Protein AF-X0TQT0-F1 (afdb_monomer_lite)

Sequence (156 aa):
PEITLTAAFGPQHGMRGDKQDNMIETDDYSDPHHGIPVFSLYGDTRYPSDDMMQTFDVLLVDIQDIGTRIYTYVTTLFYFLEACGKHGKGVWILDRPNPAGRPIEGTILEEGWESFVGAGPLIMRHGLTFAELARWYAALMKLDLDLNVVPMLDYD

pLDDT: mean 90.46, std 12.39, range [43.34, 98.69]

Radius of gyration: 15.43 Å; chains: 1; bounding box: 44×34×37 Å

Foldseek 3Di:
DVDDDAEAEQEQCGRVNVRVPPSDFDCWDQDPPRRHIYHYCHDPHVAQDPVNVVRDQEAEADDDDQQFLQGLVLVSLLRVLVVCLVSVHAYEYAWDANNVAQDFDAAFDDPPNADSSHHHRAGGRRRDISLRSSVVSCVVVVGPHNYHYDDDPPHD

InterPro domains:
  IPR008302 Peptidoglycan beta-N-acetylmuramidase NamZ [PTHR42915] (2-153)
  IPR048502 Peptidoglycan beta-N-acetylmuramidase NamZ, N-terminal [PF07075] (3-155)

Structure (mmCIF, N/CA/C/O backbone):
data_AF-X0TQT0-F1
#
_entry.id   AF-X0TQT0-F1
#
loop_
_atom_site.group_PDB
_atom_site.id
_atom_site.type_symbol
_atom_site.label_atom_id
_atom_site.label_alt_id
_atom_site.label_comp_id
_atom_site.label_asym_id
_atom_site.label_entity_id
_atom_site.label_seq_id
_atom_site.pdbx_PDB_ins_code
_atom_site.Cartn_x
_atom_site.Cartn_y
_atom_site.Cartn_z
_atom_site.occupancy
_atom_site.B_iso_or_equiv
_atom_site.auth_seq_id
_atom_site.auth_comp_id
_atom_site.auth_asym_id
_atom_site.auth_atom_id
_atom_site.pdbx_PDB_model_num
ATOM 1 N N . PRO A 1 1 ? -24.086 -6.224 11.612 1.00 59.28 1 PRO A N 1
ATOM 2 C CA . PRO A 1 1 ? -23.309 -6.627 10.415 1.00 59.28 1 PRO A CA 1
ATOM 3 C C . PRO A 1 1 ? -22.162 -7.556 10.835 1.00 59.28 1 PRO A C 1
ATOM 5 O O . PRO A 1 1 ? -21.702 -7.430 11.964 1.00 59.28 1 PRO A O 1
ATOM 8 N N . GLU A 1 2 ? -21.744 -8.491 9.978 1.00 88.25 2 GLU A N 1
ATOM 9 C CA . GLU A 1 2 ? -20.626 -9.416 10.266 1.00 88.25 2 GLU A CA 1
ATOM 10 C C . GLU A 1 2 ? -19.244 -8.755 10.106 1.00 88.25 2 GLU A C 1
ATOM 12 O O . GLU A 1 2 ? -18.245 -9.302 10.556 1.00 88.25 2 GLU A O 1
ATOM 17 N N . ILE A 1 3 ? -19.193 -7.558 9.512 1.00 91.00 3 ILE A N 1
ATOM 18 C CA . ILE A 1 3 ? -17.986 -6.742 9.332 1.00 91.00 3 ILE A CA 1
ATOM 19 C C . ILE A 1 3 ? -18.225 -5.369 9.965 1.00 91.00 3 ILE A C 1
ATOM 21 O O . ILE A 1 3 ? -19.290 -4.772 9.771 1.00 91.00 3 ILE A O 1
ATOM 25 N N . THR A 1 4 ? -17.226 -4.858 10.682 1.00 94.75 4 THR A N 1
ATOM 26 C CA . THR A 1 4 ? -17.228 -3.508 11.258 1.00 94.75 4 THR A CA 1
ATOM 27 C C . THR A 1 4 ? -16.160 -2.676 10.565 1.00 94.75 4 THR A C 1
ATOM 29 O O . THR A 1 4 ? -14.977 -2.986 10.660 1.00 94.75 4 THR A O 1
ATOM 32 N N . LEU A 1 5 ? -16.570 -1.613 9.875 1.00 95.12 5 LEU A N 1
ATOM 33 C CA . LEU A 1 5 ? -15.642 -0.619 9.346 1.00 95.12 5 LEU A CA 1
ATOM 34 C C . LEU A 1 5 ? -15.227 0.311 10.493 1.00 95.12 5 LEU A C 1
ATOM 36 O O . LEU A 1 5 ? -16.086 0.970 11.076 1.00 95.12 5 LEU A O 1
ATOM 40 N N . THR A 1 6 ? -13.940 0.333 10.836 1.00 96.88 6 THR A N 1
ATOM 41 C CA . THR A 1 6 ? -13.429 1.043 12.022 1.00 96.88 6 THR A CA 1
ATOM 42 C C . THR A 1 6 ? -12.549 2.243 11.698 1.00 96.88 6 THR A C 1
ATOM 44 O O . THR A 1 6 ? -12.471 3.157 12.511 1.00 96.88 6 THR A O 1
ATOM 47 N N . ALA A 1 7 ? -11.906 2.259 10.531 1.00 96.19 7 ALA A N 1
ATOM 48 C CA . ALA A 1 7 ? -11.059 3.348 10.062 1.00 96.19 7 ALA A CA 1
ATOM 49 C C . ALA A 1 7 ? -10.917 3.311 8.534 1.00 96.19 7 ALA A C 1
ATOM 51 O O . ALA A 1 7 ? -11.174 2.285 7.899 1.00 96.19 7 ALA A O 1
ATOM 52 N N . ALA A 1 8 ? -10.474 4.423 7.953 1.00 94.88 8 ALA A N 1
ATOM 53 C CA . ALA A 1 8 ? -10.038 4.502 6.564 1.00 94.88 8 ALA A CA 1
ATOM 54 C C . ALA A 1 8 ? -8.668 5.183 6.465 1.00 94.88 8 ALA A C 1
ATOM 56 O O . ALA A 1 8 ? -8.304 5.991 7.315 1.00 94.88 8 ALA A O 1
ATOM 57 N N . PHE A 1 9 ? -7.927 4.881 5.402 1.00 93.00 9 PHE A N 1
ATOM 58 C CA . PHE A 1 9 ? -6.588 5.416 5.168 1.00 93.00 9 PHE A CA 1
ATOM 59 C C . PHE A 1 9 ? -6.530 6.055 3.784 1.00 93.00 9 PHE A C 1
ATOM 61 O O . PHE A 1 9 ? -6.746 5.391 2.771 1.00 93.00 9 PHE A O 1
ATOM 68 N N . GLY A 1 10 ? -6.276 7.360 3.742 1.00 85.62 10 GLY A N 1
ATOM 69 C CA . GLY A 1 10 ? -6.089 8.116 2.513 1.00 85.62 10 GLY A CA 1
ATOM 70 C C . GLY A 1 10 ? -4.605 8.207 2.152 1.00 85.62 10 GLY A C 1
ATOM 71 O O . GLY A 1 10 ? -3.842 8.761 2.941 1.00 85.62 10 GLY A O 1
ATOM 72 N N . PRO A 1 11 ? -4.169 7.716 0.980 1.00 77.88 11 PRO A N 1
ATOM 73 C CA . PRO A 1 11 ? -2.815 7.963 0.484 1.00 77.88 11 PRO A CA 1
ATOM 74 C C . PRO A 1 11 ? -2.693 9.404 -0.059 1.00 77.88 11 PRO A C 1
ATOM 76 O O . PRO A 1 11 ? -3.538 10.255 0.211 1.00 77.88 11 PRO A O 1
ATOM 79 N N . GLN A 1 12 ? -1.671 9.682 -0.877 1.00 55.28 12 GLN A N 1
ATOM 80 C CA . GLN A 1 12 ? -1.317 11.008 -1.424 1.00 55.28 12 GLN A CA 1
ATOM 81 C C . GLN A 1 12 ? -2.461 11.861 -2.019 1.00 55.28 12 GLN A C 1
ATOM 83 O O . GLN A 1 12 ? -2.323 13.079 -2.108 1.00 55.28 12 GLN A O 1
ATOM 88 N N . HIS A 1 13 ? -3.590 11.265 -2.416 1.00 63.34 13 HIS A N 1
ATOM 89 C CA . HIS A 1 13 ? -4.728 11.982 -3.015 1.00 63.34 13 HIS A CA 1
ATOM 90 C C . HIS A 1 13 ? -6.015 11.932 -2.176 1.00 63.34 13 HIS A C 1
ATOM 92 O O . HIS A 1 13 ? -7.092 12.264 -2.676 1.00 63.34 13 HIS A O 1
ATOM 98 N N . GLY A 1 14 ? -5.900 11.555 -0.899 1.00 59.19 14 GLY A N 1
ATOM 99 C CA . GLY A 1 14 ? -7.029 11.389 0.010 1.00 59.19 14 GLY A CA 1
ATOM 100 C C . GLY A 1 14 ? -7.823 10.107 -0.254 1.00 59.19 14 GLY A C 1
ATOM 101 O O . GLY A 1 14 ? -7.676 9.450 -1.282 1.00 59.19 14 GLY A O 1
ATOM 102 N N . MET A 1 15 ? -8.689 9.746 0.694 1.00 69.38 15 MET A N 1
ATOM 103 C CA . MET A 1 15 ? -9.491 8.513 0.641 1.00 69.38 15 MET A CA 1
ATOM 104 C C . MET A 1 15 ? -10.410 8.444 -0.593 1.00 69.38 15 MET A C 1
ATOM 106 O O . MET A 1 15 ? -10.668 7.361 -1.108 1.00 69.38 15 MET A O 1
ATOM 110 N N . ARG A 1 16 ? -10.914 9.587 -1.076 1.00 63.91 16 ARG A N 1
ATOM 111 C CA . ARG A 1 16 ? -11.886 9.648 -2.181 1.00 63.91 16 ARG A CA 1
ATOM 112 C C . ARG A 1 16 ? -11.271 10.083 -3.515 1.00 63.91 16 ARG A C 1
ATOM 114 O O . ARG A 1 16 ? -12.011 10.265 -4.477 1.00 63.91 16 ARG A O 1
ATOM 121 N N . GLY A 1 17 ? -9.949 10.276 -3.577 1.00 56.12 17 GLY A N 1
ATOM 122 C CA . GLY A 1 17 ? -9.268 10.807 -4.765 1.00 56.12 17 GLY A CA 1
ATOM 123 C C . GLY A 1 17 ? -9.646 12.256 -5.103 1.00 56.12 17 GLY A C 1
ATOM 124 O O . GLY A 1 17 ? -9.353 12.740 -6.192 1.00 56.12 17 GLY A O 1
ATOM 125 N N . ASP A 1 18 ? -10.293 12.968 -4.181 1.00 58.47 18 ASP A N 1
ATOM 126 C CA . ASP A 1 18 ? -10.843 14.313 -4.365 1.00 58.47 18 ASP A CA 1
ATOM 127 C C . ASP A 1 18 ? -9.780 15.423 -4.321 1.00 58.47 18 ASP A C 1
ATOM 129 O O . ASP A 1 18 ? -10.091 16.590 -4.556 1.00 58.47 18 ASP A O 1
ATOM 133 N N . LYS A 1 19 ? -8.516 15.075 -4.049 1.00 57.06 19 LYS A N 1
ATOM 134 C CA . LYS A 1 19 ? -7.416 16.040 -3.869 1.00 57.06 19 LYS A CA 1
ATOM 135 C C . LYS A 1 19 ? -6.282 15.895 -4.880 1.00 57.06 19 LYS A C 1
ATOM 137 O O . LYS A 1 19 ? -5.152 16.314 -4.630 1.00 57.06 19 LYS A O 1
ATOM 142 N N . GLN A 1 20 ? -6.595 15.332 -6.044 1.00 52.75 20 GLN A N 1
ATOM 143 C CA . GLN A 1 20 ? -5.634 15.064 -7.114 1.00 52.75 20 GLN A CA 1
ATOM 144 C C . GLN A 1 20 ? -4.986 16.337 -7.699 1.00 52.75 20 GLN A C 1
ATOM 146 O O . GLN A 1 20 ? -3.877 16.264 -8.216 1.00 52.75 20 GLN A O 1
ATOM 151 N N . ASP A 1 21 ? -5.630 17.505 -7.573 1.00 43.34 21 ASP A N 1
ATOM 152 C CA . ASP A 1 21 ? -5.261 18.697 -8.352 1.00 43.34 21 ASP A CA 1
ATOM 153 C C . ASP A 1 21 ? -4.152 19.573 -7.732 1.00 43.34 21 ASP A C 1
ATOM 155 O O . ASP A 1 21 ? -3.597 20.419 -8.420 1.00 43.34 21 ASP A O 1
ATOM 159 N N . ASN A 1 22 ? -3.788 19.395 -6.451 1.00 43.53 22 ASN A N 1
ATOM 160 C CA . ASN A 1 22 ? -2.910 20.370 -5.772 1.00 43.53 22 ASN A CA 1
ATOM 161 C C . ASN A 1 22 ? -1.854 19.794 -4.804 1.00 43.53 22 ASN A C 1
ATOM 163 O O . ASN A 1 22 ? -1.197 20.578 -4.122 1.00 43.53 22 ASN A O 1
ATOM 167 N N . MET A 1 23 ? -1.667 18.467 -4.711 1.00 55.53 23 MET A N 1
ATOM 168 C CA . MET A 1 23 ? -0.691 17.850 -3.780 1.00 55.53 23 MET A CA 1
ATOM 169 C C . MET A 1 23 ? -0.830 18.368 -2.333 1.00 55.53 23 MET A C 1
ATOM 171 O O . MET A 1 23 ? 0.160 18.505 -1.617 1.00 55.53 23 MET A O 1
ATOM 175 N N . ILE A 1 24 ? -2.057 18.701 -1.920 1.00 57.19 24 ILE A N 1
ATOM 176 C CA . ILE A 1 24 ? -2.342 19.287 -0.608 1.00 57.19 24 ILE A CA 1
ATOM 177 C C . ILE A 1 24 ? -2.356 18.156 0.414 1.00 57.19 24 ILE A C 1
ATOM 179 O O . ILE A 1 24 ? -3.085 17.175 0.251 1.00 57.19 24 ILE A O 1
ATOM 183 N N . GLU A 1 25 ? -1.566 18.319 1.468 1.00 64.06 25 GLU A N 1
ATOM 184 C CA . GLU A 1 25 ? -1.615 17.459 2.645 1.00 64.06 25 GLU A CA 1
ATOM 185 C C . GLU A 1 25 ? -3.020 17.461 3.246 1.00 64.06 25 GLU A C 1
ATOM 187 O O . GLU A 1 25 ? -3.742 18.462 3.238 1.00 64.06 25 GLU A O 1
ATOM 192 N N . THR A 1 26 ? -3.452 16.303 3.723 1.00 65.44 26 THR A N 1
ATOM 193 C CA . THR A 1 26 ? -4.766 16.171 4.339 1.00 65.44 26 THR A CA 1
ATOM 194 C C . THR A 1 26 ? -4.596 15.913 5.809 1.00 65.44 26 THR A C 1
ATOM 196 O O . THR A 1 26 ? -3.834 15.027 6.164 1.00 65.44 26 THR A O 1
ATOM 199 N N . ASP A 1 27 ? -5.311 16.653 6.644 1.00 78.75 27 ASP A N 1
ATOM 200 C CA . ASP A 1 27 ? -5.415 16.291 8.049 1.00 78.75 27 ASP A CA 1
ATOM 201 C C . ASP A 1 27 ? -6.314 15.063 8.206 1.00 78.75 27 ASP A C 1
ATOM 203 O O . ASP A 1 27 ? -7.193 14.791 7.374 1.00 78.75 27 ASP A O 1
ATOM 207 N N . ASP A 1 28 ? -6.113 14.353 9.310 1.00 84.44 28 ASP A N 1
ATOM 208 C CA . ASP A 1 28 ? -7.046 13.337 9.770 1.00 84.44 28 ASP A CA 1
ATOM 209 C C . ASP A 1 28 ? -8.427 13.964 10.013 1.00 84.44 28 ASP A C 1
ATOM 211 O O . ASP A 1 28 ? -8.555 15.092 10.500 1.00 84.44 28 ASP A O 1
ATOM 215 N N . TYR A 1 29 ? -9.490 13.231 9.692 1.00 88.12 29 TYR A N 1
ATOM 216 C CA . TYR A 1 29 ? -10.858 13.706 9.899 1.00 88.12 29 TYR A CA 1
ATOM 217 C C . TYR A 1 29 ? -11.805 12.565 10.260 1.00 88.12 29 TYR A C 1
ATOM 219 O O . TYR A 1 29 ? -11.483 11.392 10.106 1.00 88.12 29 TYR A O 1
ATOM 227 N N . SER A 1 30 ? -12.998 12.897 10.750 1.00 90.50 30 SER A N 1
ATOM 228 C CA . SER A 1 30 ? -14.068 11.914 10.934 1.00 90.50 30 SER A CA 1
ATOM 229 C C . SER A 1 30 ? -14.972 11.916 9.706 1.00 90.50 30 SER A C 1
ATOM 231 O O . SER A 1 30 ? -15.507 12.966 9.339 1.00 90.50 30 SER A O 1
ATOM 233 N N . ASP A 1 31 ? -15.140 10.761 9.058 1.00 90.06 31 ASP A N 1
ATOM 234 C CA . ASP A 1 31 ? -16.037 10.645 7.912 1.00 90.06 31 ASP A CA 1
ATOM 235 C C . ASP A 1 31 ? -17.487 10.910 8.357 1.00 90.06 31 ASP A C 1
ATOM 237 O O . ASP A 1 31 ? -18.013 10.188 9.207 1.00 90.06 31 ASP A O 1
ATOM 241 N N . PRO A 1 32 ? -18.175 11.912 7.783 1.00 88.88 32 PRO A N 1
ATOM 242 C CA . PRO A 1 32 ? -19.490 12.329 8.262 1.00 88.88 32 PRO A CA 1
ATOM 243 C C . PRO A 1 32 ? -20.607 11.330 7.934 1.00 88.88 32 PRO A C 1
ATOM 245 O O . PRO A 1 32 ? -21.702 11.450 8.478 1.00 88.88 32 PRO A O 1
ATOM 248 N N . HIS A 1 33 ? -20.369 10.378 7.026 1.00 90.12 33 HIS A N 1
ATOM 249 C CA . HIS A 1 33 ? -21.363 9.379 6.640 1.00 90.12 33 HIS A CA 1
ATOM 250 C C . HIS A 1 33 ? -21.252 8.113 7.496 1.00 90.12 33 HIS A C 1
ATOM 252 O O . HIS A 1 33 ? -22.263 7.590 7.957 1.00 90.12 33 HIS A O 1
ATOM 258 N N . HIS A 1 34 ? -20.027 7.640 7.718 1.00 89.88 34 HIS A N 1
ATOM 259 C CA . HIS A 1 34 ? -19.741 6.381 8.400 1.00 89.88 34 HIS A CA 1
ATOM 260 C C . HIS A 1 34 ? -19.378 6.569 9.879 1.00 89.88 34 HIS A C 1
ATOM 262 O O . HIS A 1 34 ? -19.442 5.607 10.638 1.00 89.88 34 HIS A O 1
ATOM 268 N N . GLY A 1 35 ? -19.002 7.781 10.306 1.00 92.81 35 GLY A N 1
ATOM 269 C CA . GLY A 1 35 ? -18.621 8.074 11.692 1.00 92.81 35 GLY A CA 1
ATOM 270 C C . GLY A 1 35 ? -17.293 7.445 12.122 1.00 92.81 35 GLY A C 1
ATOM 271 O O . GLY A 1 35 ? -17.083 7.223 13.312 1.00 92.81 35 GLY A O 1
ATOM 272 N N . ILE A 1 36 ? -16.407 7.142 11.170 1.00 94.56 36 ILE A N 1
ATOM 273 C CA . ILE A 1 36 ? -15.094 6.523 11.407 1.00 94.56 36 ILE A CA 1
ATOM 274 C C . ILE A 1 36 ? -13.968 7.553 11.251 1.00 94.56 36 ILE A C 1
ATOM 276 O O . ILE A 1 36 ? -14.134 8.516 10.495 1.00 94.56 36 ILE A O 1
ATOM 280 N N . PRO A 1 37 ? -12.816 7.373 11.915 1.00 94.38 37 PRO A N 1
ATOM 281 C CA . PRO A 1 37 ? -11.613 8.125 11.590 1.00 94.38 37 PRO A CA 1
ATOM 282 C C . PRO A 1 37 ? -11.121 7.802 10.173 1.00 94.38 37 PRO A C 1
ATOM 284 O O . PRO A 1 37 ? -11.103 6.647 9.742 1.00 94.38 37 PRO A O 1
ATOM 287 N N . VAL A 1 38 ? -10.684 8.836 9.465 1.00 92.62 38 VAL A N 1
ATOM 288 C CA . VAL A 1 38 ? -9.932 8.747 8.218 1.00 92.62 38 VAL A CA 1
ATOM 289 C C . VAL A 1 38 ? -8.559 9.347 8.462 1.00 92.62 38 VAL A C 1
ATOM 291 O O . VAL A 1 38 ? -8.450 10.534 8.764 1.00 92.62 38 VAL A O 1
ATOM 294 N N . PHE A 1 39 ? -7.532 8.519 8.320 1.00 91.62 39 PHE A N 1
ATOM 295 C CA . PHE A 1 39 ? -6.140 8.889 8.527 1.00 91.62 39 PHE A CA 1
ATOM 296 C C . PHE A 1 39 ? -5.468 9.261 7.210 1.00 91.62 39 PHE A C 1
ATOM 298 O O . PHE A 1 39 ? -5.632 8.565 6.202 1.00 91.62 39 PHE A O 1
ATOM 305 N N . SER A 1 40 ? -4.685 10.332 7.217 1.00 87.25 40 SER A N 1
ATOM 306 C CA . SER A 1 40 ? -3.849 10.723 6.088 1.00 87.25 40 SER A CA 1
ATOM 307 C C . SER A 1 40 ? -2.473 10.078 6.170 1.00 87.25 40 SER A C 1
ATOM 309 O O . SER A 1 40 ? -1.776 10.183 7.176 1.00 87.25 40 SER A O 1
ATOM 311 N N . LEU A 1 41 ? -2.052 9.447 5.077 1.00 82.88 41 LEU A N 1
ATOM 312 C CA . LEU A 1 41 ? -0.709 8.883 4.917 1.00 82.88 41 LEU A CA 1
ATOM 313 C C . LEU A 1 41 ? 0.124 9.699 3.927 1.00 82.88 41 LEU A C 1
ATOM 315 O O . LEU A 1 41 ? 0.917 9.161 3.146 1.00 82.88 41 LEU A O 1
ATOM 319 N N . TYR A 1 42 ? -0.094 11.012 3.937 1.00 74.56 42 TYR A N 1
ATOM 320 C CA . TYR A 1 42 ? 0.628 11.962 3.114 1.00 74.56 42 TYR A CA 1
ATOM 321 C C . TYR A 1 42 ? 1.020 13.208 3.910 1.00 74.56 42 TYR A C 1
ATOM 323 O O . TYR A 1 42 ? 0.235 13.709 4.710 1.00 74.56 42 TYR A O 1
ATOM 331 N N . GLY A 1 43 ? 2.233 13.705 3.662 1.00 72.88 43 GLY A N 1
ATOM 332 C CA . GLY A 1 43 ? 2.862 14.778 4.436 1.00 72.88 43 GLY A CA 1
ATOM 333 C C . GLY A 1 43 ? 3.833 14.228 5.477 1.00 72.88 43 GLY A C 1
ATOM 334 O O . GLY A 1 43 ? 4.726 13.443 5.120 1.00 72.88 43 GLY A O 1
ATOM 335 N N . ASP A 1 44 ? 3.637 14.632 6.734 1.00 67.31 44 ASP A N 1
ATOM 336 C CA . ASP A 1 44 ? 4.458 14.246 7.892 1.00 67.31 44 ASP A CA 1
ATOM 337 C C . ASP A 1 44 ? 4.360 12.753 8.225 1.00 67.31 44 ASP A C 1
ATOM 339 O O . ASP A 1 44 ? 5.334 12.137 8.662 1.00 67.31 44 ASP A O 1
ATOM 343 N N . THR A 1 45 ? 3.197 12.148 7.974 1.00 77.19 45 THR A N 1
ATOM 344 C CA . THR A 1 45 ? 2.957 10.724 8.226 1.00 77.19 45 THR A CA 1
ATOM 345 C C . THR A 1 45 ? 2.833 9.995 6.901 1.00 77.19 45 THR A C 1
ATOM 347 O O . THR A 1 45 ? 1.903 10.227 6.142 1.00 77.19 45 THR A O 1
ATOM 350 N N . ARG A 1 46 ? 3.793 9.118 6.600 1.00 85.19 46 ARG A N 1
ATOM 351 C CA . ARG A 1 46 ? 3.787 8.262 5.393 1.00 85.19 46 ARG A CA 1
ATOM 352 C C . ARG A 1 46 ? 3.722 6.780 5.735 1.00 85.19 46 ARG A C 1
ATOM 354 O O . ARG A 1 46 ? 3.296 5.975 4.916 1.00 85.19 46 ARG A O 1
ATOM 361 N N . TYR A 1 47 ? 4.144 6.446 6.949 1.00 91.12 47 TYR A N 1
ATOM 362 C CA . TYR A 1 47 ? 4.086 5.121 7.543 1.00 91.12 47 TYR A CA 1
ATOM 363 C C . TYR A 1 47 ? 2.926 5.083 8.549 1.00 91.12 47 TYR A C 1
ATOM 365 O O . TYR A 1 47 ? 2.791 6.048 9.306 1.00 91.12 47 TYR A O 1
ATOM 373 N N . PRO A 1 48 ? 2.095 4.027 8.591 1.00 93.12 48 PRO A N 1
ATOM 374 C CA . PRO A 1 48 ? 1.007 3.953 9.564 1.00 93.12 48 PRO A CA 1
ATOM 375 C C . PRO A 1 48 ? 1.558 3.882 10.997 1.00 93.12 48 PRO A C 1
ATOM 377 O O . PRO A 1 48 ? 2.405 3.044 11.304 1.00 93.12 48 PRO A O 1
ATOM 380 N N 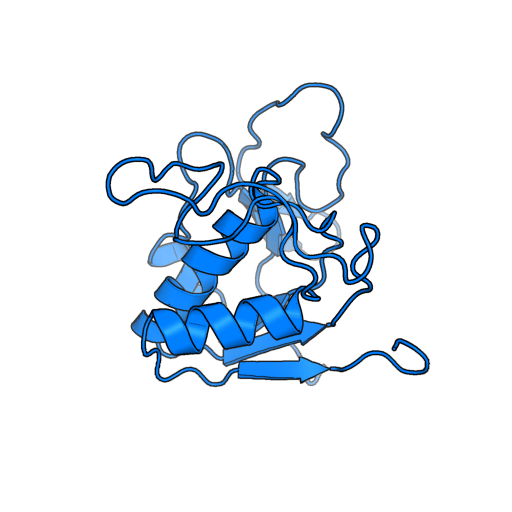. SER A 1 49 ? 1.092 4.764 11.884 1.00 94.44 49 SER A N 1
ATOM 381 C CA . SER A 1 49 ? 1.559 4.799 13.276 1.00 94.44 49 SER A CA 1
ATOM 382 C C . SER A 1 49 ? 1.044 3.610 14.097 1.00 94.44 49 SER A C 1
ATOM 384 O O . SER A 1 49 ? 0.029 3.001 13.761 1.00 94.44 49 SER A O 1
ATOM 386 N N . ASP A 1 50 ? 1.693 3.307 15.225 1.00 95.56 50 ASP A N 1
ATOM 387 C CA . ASP A 1 50 ? 1.241 2.239 16.130 1.00 95.56 50 ASP A CA 1
ATOM 388 C C . ASP A 1 50 ? -0.209 2.466 16.621 1.00 95.56 50 ASP A C 1
ATOM 390 O O . ASP A 1 50 ? -0.950 1.500 16.808 1.00 95.56 50 ASP A O 1
ATOM 394 N N . ASP A 1 51 ? -0.639 3.723 16.783 1.00 95.25 51 ASP A N 1
ATOM 395 C CA . ASP A 1 51 ? -2.015 4.079 17.155 1.00 95.25 51 ASP A CA 1
ATOM 396 C C . ASP A 1 51 ? -3.000 3.811 16.010 1.00 95.25 51 ASP A C 1
ATOM 398 O O . ASP A 1 51 ? -4.069 3.239 16.229 1.00 95.25 51 ASP A O 1
ATOM 402 N N . MET A 1 52 ? -2.624 4.139 14.769 1.00 96.19 52 MET A N 1
ATOM 403 C CA . MET A 1 52 ? -3.413 3.797 13.581 1.00 96.19 52 MET A CA 1
ATOM 404 C C . MET A 1 52 ? -3.599 2.280 13.459 1.00 96.19 52 MET A C 1
ATOM 406 O O . MET A 1 52 ? -4.710 1.806 13.213 1.00 96.19 52 MET A O 1
ATOM 410 N N . MET A 1 53 ? -2.536 1.507 13.700 1.00 97.62 53 MET A N 1
ATOM 411 C CA . MET A 1 53 ? -2.563 0.042 13.641 1.00 97.62 53 MET A CA 1
ATOM 412 C C . MET A 1 53 ? -3.445 -0.596 14.727 1.00 97.62 53 MET A C 1
ATOM 414 O O . MET A 1 53 ? -3.868 -1.742 14.582 1.00 97.62 53 MET A O 1
ATOM 418 N N . GLN A 1 54 ? -3.764 0.111 15.815 1.00 97.19 54 GLN A N 1
ATOM 419 C CA . GLN A 1 54 ? -4.693 -0.381 16.842 1.00 97.19 54 GLN A CA 1
ATOM 420 C C . GLN A 1 54 ? -6.166 -0.278 16.426 1.00 97.19 54 GLN A C 1
ATOM 422 O O . GLN A 1 54 ? -7.019 -0.890 17.065 1.00 97.19 54 GLN A O 1
ATOM 427 N N . THR A 1 55 ? -6.481 0.461 15.360 1.00 97.19 55 THR A N 1
ATOM 428 C CA . THR A 1 55 ? -7.874 0.738 14.976 1.00 97.19 55 THR A CA 1
ATOM 429 C C . THR A 1 55 ? -8.555 -0.386 14.198 1.00 97.19 55 THR A C 1
ATOM 431 O O . THR A 1 55 ? -9.775 -0.355 14.050 1.00 97.19 55 THR A O 1
ATOM 434 N N . PHE A 1 56 ? -7.817 -1.380 13.701 1.00 97.75 56 PHE A N 1
ATOM 435 C CA . PHE A 1 56 ? -8.358 -2.450 12.856 1.00 97.75 56 PHE A CA 1
ATOM 436 C C . PHE A 1 56 ? -7.651 -3.788 13.090 1.00 97.75 56 PHE A C 1
ATOM 438 O O . PHE A 1 56 ? -6.500 -3.818 13.522 1.00 97.75 56 PHE A O 1
ATOM 445 N N . ASP A 1 57 ? -8.315 -4.893 12.750 1.00 97.94 57 ASP A N 1
ATOM 446 C CA . ASP A 1 57 ? -7.722 -6.242 12.744 1.00 97.94 57 ASP A CA 1
ATOM 447 C C . ASP A 1 57 ? -7.294 -6.686 11.337 1.00 97.94 57 ASP A C 1
ATOM 449 O O . ASP A 1 57 ? -6.294 -7.387 11.174 1.00 97.94 57 ASP A O 1
ATOM 453 N N . VAL A 1 58 ? -8.034 -6.239 10.317 1.00 98.00 58 VAL A N 1
ATOM 454 C CA . VAL A 1 58 ? -7.802 -6.550 8.903 1.00 98.00 58 VAL A CA 1
ATOM 455 C C . VAL A 1 58 ? -7.722 -5.260 8.090 1.00 98.00 58 VAL A C 1
ATOM 457 O O . VAL A 1 58 ? -8.638 -4.438 8.139 1.00 98.00 58 VAL A O 1
ATOM 460 N N . LEU A 1 59 ? -6.642 -5.095 7.326 1.00 98.06 59 LEU A N 1
ATOM 461 C CA . LEU A 1 59 ? -6.504 -4.046 6.321 1.00 98.06 59 LEU A CA 1
ATOM 462 C C . LEU A 1 59 ? -7.121 -4.521 5.002 1.00 98.06 59 LEU A C 1
ATOM 464 O O . LEU A 1 59 ? -6.647 -5.490 4.411 1.00 98.06 59 LEU A O 1
ATOM 468 N N . LEU A 1 60 ? -8.137 -3.811 4.515 1.00 97.75 60 LEU A N 1
ATOM 469 C CA . LEU A 1 60 ? -8.681 -4.007 3.173 1.00 97.75 60 LEU A CA 1
ATOM 470 C C . LEU A 1 60 ? -8.059 -2.988 2.214 1.00 97.75 60 LEU A C 1
ATOM 472 O O . LEU A 1 60 ? -8.196 -1.781 2.411 1.00 97.75 60 LEU A O 1
ATOM 476 N N . VAL A 1 61 ? -7.394 -3.472 1.171 1.00 97.56 61 VAL A N 1
ATOM 477 C CA . VAL A 1 61 ? -6.740 -2.651 0.152 1.00 97.56 61 VAL A CA 1
ATOM 478 C C . VAL A 1 61 ? -7.551 -2.724 -1.131 1.00 97.56 61 VAL A C 1
ATOM 480 O O . VAL A 1 61 ? -7.608 -3.767 -1.778 1.00 97.56 61 VAL A O 1
ATOM 483 N N . ASP A 1 62 ? -8.158 -1.601 -1.500 1.00 95.88 62 ASP A N 1
ATOM 484 C CA . ASP A 1 62 ? -8.920 -1.446 -2.736 1.00 95.88 62 ASP A CA 1
ATOM 485 C C . ASP A 1 62 ? -8.545 -0.124 -3.411 1.00 95.88 62 ASP A C 1
ATOM 487 O O . ASP A 1 62 ? -9.163 0.917 -3.181 1.00 95.88 62 ASP A O 1
ATOM 491 N N . ILE A 1 63 ? -7.470 -0.144 -4.201 1.00 92.88 63 ILE A N 1
ATOM 492 C CA . ILE A 1 63 ? -6.947 1.056 -4.854 1.00 92.88 63 ILE A CA 1
ATOM 493 C C . ILE A 1 63 ? -6.389 0.747 -6.237 1.00 92.88 63 ILE A C 1
ATOM 495 O O . ILE A 1 63 ? -5.750 -0.281 -6.456 1.00 92.88 63 ILE A O 1
ATOM 499 N N . GLN A 1 64 ? -6.637 1.650 -7.185 1.00 94.75 64 GLN A N 1
ATOM 500 C CA . GLN A 1 64 ? -6.087 1.559 -8.531 1.00 94.75 64 GLN A CA 1
ATOM 501 C C . GLN A 1 64 ? -4.697 2.207 -8.577 1.00 94.75 64 GLN A C 1
ATOM 503 O O . GLN A 1 64 ? -4.565 3.420 -8.433 1.00 94.75 64 GLN A O 1
ATOM 508 N N . ASP A 1 65 ? -3.675 1.391 -8.816 1.00 93.75 65 ASP A N 1
ATOM 509 C CA . ASP A 1 65 ? -2.315 1.831 -9.144 1.00 93.75 65 ASP A CA 1
ATOM 510 C C . ASP A 1 65 ? -2.140 2.023 -10.666 1.00 93.75 65 ASP A C 1
ATOM 512 O O . ASP A 1 65 ? -3.024 1.668 -11.451 1.00 93.75 65 ASP A O 1
ATOM 516 N N . ILE A 1 66 ? -1.008 2.585 -11.101 1.00 95.75 66 ILE A N 1
ATOM 517 C CA . ILE A 1 66 ? -0.700 2.806 -12.522 1.00 95.75 66 ILE A CA 1
ATOM 518 C C . ILE A 1 66 ? 0.413 1.911 -13.093 1.00 95.75 66 ILE A C 1
ATOM 520 O O . ILE A 1 66 ? 0.741 2.036 -14.271 1.00 95.75 66 ILE A O 1
ATOM 524 N N . GLY A 1 67 ? 0.995 1.012 -12.298 1.00 96.44 67 GLY A N 1
ATOM 525 C CA . GLY A 1 67 ? 2.013 0.061 -12.740 1.00 96.44 67 GLY A CA 1
ATOM 526 C C . GLY A 1 67 ? 3.433 0.616 -12.785 1.00 96.44 67 GLY A C 1
ATOM 527 O O . GLY A 1 67 ? 4.260 0.119 -13.560 1.00 96.44 67 GLY A O 1
ATOM 528 N N . THR A 1 68 ? 3.714 1.665 -12.004 1.00 96.50 68 THR A N 1
ATOM 529 C CA . THR A 1 68 ? 5.029 2.315 -11.983 1.00 96.50 68 THR A CA 1
ATOM 530 C C . THR A 1 68 ? 5.537 2.554 -1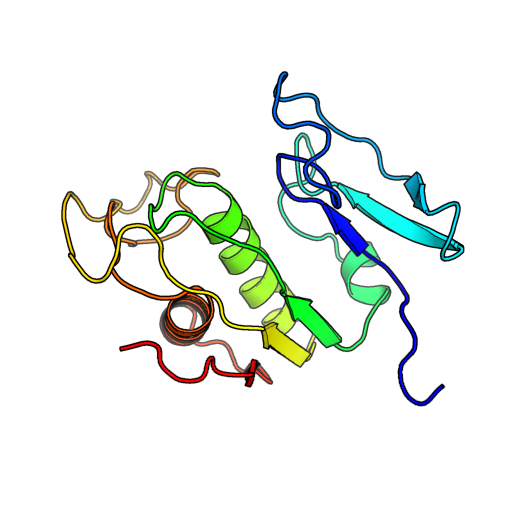0.569 1.00 96.50 68 THR A C 1
ATOM 532 O O . THR A 1 68 ? 4.795 3.041 -9.721 1.00 96.50 68 THR A O 1
ATOM 535 N N . ARG A 1 69 ? 6.835 2.317 -10.337 1.00 96.00 69 ARG A N 1
ATOM 536 C CA . ARG A 1 69 ? 7.474 2.473 -9.016 1.00 96.00 69 ARG A CA 1
ATOM 537 C C . ARG A 1 69 ? 7.271 3.854 -8.388 1.00 96.00 69 ARG A C 1
ATOM 539 O O . ARG A 1 69 ? 7.167 3.962 -7.175 1.00 96.00 69 ARG A O 1
ATOM 546 N N . ILE A 1 70 ? 7.273 4.906 -9.203 1.00 93.50 70 ILE A N 1
ATOM 547 C CA . ILE A 1 70 ? 7.215 6.292 -8.717 1.00 93.50 70 ILE A CA 1
ATOM 548 C C . ILE A 1 70 ? 5.811 6.730 -8.293 1.00 93.50 70 ILE A C 1
ATOM 550 O O . ILE A 1 70 ? 5.663 7.807 -7.715 1.00 93.50 70 ILE A O 1
ATOM 554 N N . TYR A 1 71 ? 4.786 5.917 -8.568 1.00 93.00 71 TYR A N 1
ATOM 555 C CA . TYR A 1 71 ? 3.439 6.182 -8.091 1.00 93.00 71 TYR A CA 1
ATOM 556 C C . TYR A 1 71 ? 3.312 5.714 -6.644 1.00 93.00 71 TYR A C 1
ATOM 558 O O . TYR A 1 71 ? 3.408 4.531 -6.337 1.00 93.00 71 TYR A O 1
ATOM 566 N N . THR A 1 72 ? 3.142 6.659 -5.725 1.00 91.56 72 THR A N 1
ATOM 567 C CA . THR A 1 72 ? 3.429 6.450 -4.296 1.00 91.56 72 THR A CA 1
ATOM 568 C C . THR A 1 72 ? 2.521 5.436 -3.600 1.00 91.56 72 THR A C 1
ATOM 570 O O . THR A 1 72 ? 2.852 4.988 -2.504 1.00 91.56 72 THR A O 1
ATOM 573 N N . TYR A 1 73 ? 1.434 4.992 -4.236 1.00 93.62 73 TYR A N 1
ATOM 574 C CA . TYR A 1 73 ? 0.579 3.924 -3.713 1.00 93.62 73 TYR A CA 1
ATOM 575 C C . TYR A 1 73 ? 1.347 2.615 -3.519 1.00 93.62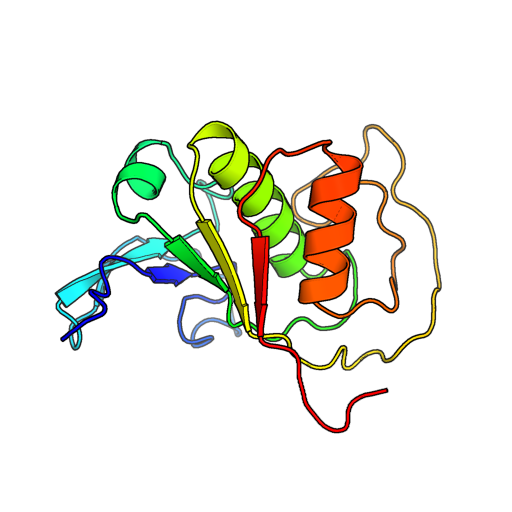 73 TYR A C 1
ATOM 577 O O . TYR A 1 73 ? 1.110 1.924 -2.528 1.00 93.62 73 TYR A O 1
ATOM 585 N N . VAL A 1 74 ? 2.318 2.302 -4.389 1.00 95.19 74 VAL A N 1
ATOM 586 C CA . VAL A 1 74 ? 3.159 1.108 -4.204 1.00 95.19 74 VAL A CA 1
ATOM 587 C C . VAL A 1 74 ? 4.033 1.207 -2.951 1.00 95.19 74 VAL A C 1
ATOM 589 O O . VAL A 1 74 ? 4.232 0.216 -2.251 1.00 95.19 74 VAL A O 1
ATOM 592 N N . THR A 1 75 ? 4.494 2.413 -2.614 1.00 94.75 75 THR A N 1
ATOM 593 C CA . THR A 1 75 ? 5.249 2.675 -1.384 1.00 94.75 75 THR A CA 1
ATOM 594 C C . THR A 1 75 ? 4.342 2.612 -0.157 1.00 94.75 75 THR A C 1
ATOM 596 O O . THR A 1 75 ? 4.712 2.009 0.847 1.00 94.75 75 THR A O 1
ATOM 599 N N . THR A 1 76 ? 3.130 3.172 -0.235 1.00 94.81 76 THR A N 1
ATOM 600 C CA . THR A 1 76 ? 2.128 3.039 0.833 1.00 94.81 76 THR A CA 1
ATOM 601 C C . THR A 1 76 ? 1.811 1.569 1.115 1.00 94.81 76 THR A C 1
ATOM 603 O O . THR A 1 76 ? 1.770 1.171 2.278 1.00 94.81 76 THR A O 1
ATOM 606 N N . LEU A 1 77 ? 1.656 0.741 0.074 1.00 96.62 77 LEU A N 1
ATOM 607 C CA . LEU A 1 77 ? 1.486 -0.706 0.220 1.00 96.62 77 LEU A CA 1
ATOM 608 C C . LEU A 1 77 ? 2.687 -1.348 0.924 1.00 96.62 77 LEU A C 1
ATOM 610 O O . LEU A 1 77 ? 2.487 -2.109 1.866 1.00 96.62 77 LEU A O 1
ATOM 614 N N . PHE A 1 78 ? 3.916 -1.031 0.505 1.00 96.88 78 PHE A N 1
ATOM 615 C CA . PHE A 1 78 ? 5.134 -1.554 1.132 1.00 96.88 78 PHE A CA 1
ATOM 616 C C . PHE A 1 78 ? 5.151 -1.303 2.648 1.00 96.88 78 PHE A C 1
ATOM 618 O O . PHE A 1 78 ? 5.312 -2.244 3.427 1.00 96.88 78 PHE A O 1
ATOM 625 N N . TYR A 1 79 ? 4.906 -0.058 3.069 1.00 96.19 79 TYR A N 1
ATOM 626 C CA . TYR A 1 79 ? 4.879 0.317 4.487 1.00 96.19 79 TYR A CA 1
ATOM 627 C C . TYR A 1 79 ? 3.760 -0.370 5.266 1.00 96.19 79 TYR A C 1
ATOM 629 O O . TYR A 1 79 ? 3.979 -0.823 6.388 1.00 96.19 79 TYR A O 1
ATOM 637 N N . PHE A 1 80 ? 2.572 -0.504 4.676 1.00 97.12 80 PHE A N 1
ATOM 638 C CA . PHE A 1 80 ? 1.480 -1.217 5.330 1.00 97.12 80 PHE A CA 1
ATOM 639 C C . PHE A 1 80 ? 1.749 -2.702 5.498 1.00 97.12 80 PHE A C 1
ATOM 641 O O . PHE A 1 80 ? 1.400 -3.247 6.540 1.00 97.12 80 PHE A O 1
ATOM 648 N N . LEU A 1 81 ? 2.342 -3.366 4.505 1.00 97.94 81 LEU A N 1
ATOM 649 C CA . LEU A 1 81 ? 2.667 -4.787 4.619 1.00 97.94 81 LEU A CA 1
ATOM 650 C C . LEU A 1 81 ? 3.656 -5.014 5.762 1.00 97.94 81 LEU A C 1
ATOM 652 O O . LEU A 1 81 ? 3.416 -5.880 6.603 1.00 97.94 81 LEU A O 1
ATOM 656 N N . GLU A 1 82 ? 4.708 -4.195 5.843 1.00 97.25 82 GLU A N 1
ATOM 657 C CA . GLU A 1 82 ? 5.671 -4.250 6.945 1.00 97.25 82 GLU A CA 1
ATOM 658 C C . GLU A 1 82 ? 4.992 -4.023 8.307 1.00 97.25 82 GLU A C 1
ATOM 660 O O . GLU A 1 82 ? 5.143 -4.838 9.224 1.00 97.25 82 GLU A O 1
ATOM 665 N N . ALA A 1 83 ? 4.174 -2.972 8.426 1.00 97.56 83 ALA A N 1
ATOM 666 C CA . ALA A 1 83 ? 3.450 -2.666 9.657 1.00 97.56 83 ALA A CA 1
ATOM 667 C C . ALA A 1 83 ? 2.467 -3.784 10.040 1.00 97.56 83 ALA A C 1
ATOM 669 O O . ALA A 1 83 ? 2.400 -4.193 11.198 1.00 97.56 83 ALA A O 1
ATOM 670 N N . CYS A 1 84 ? 1.721 -4.334 9.082 1.00 98.25 84 CYS A N 1
ATOM 671 C CA . CYS A 1 84 ? 0.792 -5.432 9.339 1.00 98.25 84 CYS A CA 1
ATOM 672 C C . CYS A 1 84 ? 1.529 -6.689 9.809 1.00 98.25 84 CYS A C 1
ATOM 674 O O . CYS A 1 84 ? 1.077 -7.317 10.765 1.00 98.25 84 CYS A O 1
ATOM 676 N N . GLY A 1 85 ? 2.689 -7.007 9.223 1.00 97.69 85 GLY A N 1
ATOM 677 C CA . GLY A 1 85 ? 3.536 -8.115 9.673 1.00 97.69 85 GLY A CA 1
ATOM 678 C C . GLY A 1 85 ? 4.035 -7.921 11.108 1.00 97.69 85 GLY A C 1
ATOM 679 O O . GLY A 1 85 ? 3.948 -8.833 11.927 1.00 97.69 85 GLY A O 1
ATOM 680 N N . LYS A 1 86 ? 4.478 -6.706 11.461 1.00 97.06 86 LYS A N 1
ATOM 681 C CA . LYS A 1 86 ? 4.911 -6.361 12.830 1.00 97.06 86 LYS A CA 1
ATOM 682 C C . LYS A 1 86 ? 3.771 -6.458 13.853 1.00 97.06 86 LYS A C 1
ATOM 684 O O . LYS A 1 86 ? 4.003 -6.861 14.991 1.00 97.06 86 LYS A O 1
ATOM 689 N N . HIS A 1 87 ? 2.558 -6.064 13.471 1.00 97.88 87 HIS A N 1
ATOM 690 C CA . HIS A 1 87 ? 1.402 -5.976 14.372 1.00 97.88 87 HIS A CA 1
ATOM 691 C C . HIS A 1 87 ? 0.464 -7.193 14.307 1.00 97.88 87 HIS A C 1
ATOM 693 O O . HIS A 1 87 ? -0.569 -7.189 14.979 1.00 97.88 87 HIS A O 1
ATOM 699 N N . GLY A 1 88 ? 0.798 -8.215 13.512 1.00 97.44 88 GLY A N 1
ATOM 700 C CA . GLY A 1 88 ? -0.019 -9.419 13.343 1.00 97.44 88 GLY A CA 1
ATOM 701 C C . GLY A 1 88 ? -1.404 -9.138 12.752 1.00 97.44 88 GLY A C 1
ATOM 702 O O . GLY A 1 88 ? -2.386 -9.727 13.197 1.00 97.44 88 GLY A O 1
ATOM 703 N N . LYS A 1 89 ? -1.503 -8.195 11.808 1.00 98.06 89 LYS A N 1
ATOM 704 C CA . LYS A 1 89 ? -2.763 -7.828 11.142 1.00 98.06 89 LYS A CA 1
ATOM 705 C C . LYS A 1 89 ? -2.981 -8.652 9.880 1.00 98.06 89 LYS A C 1
ATOM 707 O O . LYS A 1 89 ? -2.028 -8.944 9.159 1.00 98.06 89 LYS A O 1
ATOM 712 N N . GLY A 1 90 ? -4.240 -8.965 9.586 1.00 98.31 90 GLY A N 1
ATOM 713 C CA . GLY A 1 90 ? -4.624 -9.543 8.299 1.00 98.31 90 GLY A CA 1
ATOM 714 C C . GLY A 1 90 ? -4.603 -8.487 7.196 1.00 98.31 90 GLY A C 1
ATOM 715 O O . GLY A 1 90 ? -4.912 -7.321 7.439 1.00 98.31 90 GLY A O 1
ATOM 716 N N . VAL A 1 91 ? -4.264 -8.883 5.972 1.00 98.69 91 VAL A N 1
ATOM 717 C CA . VAL A 1 91 ? -4.282 -8.002 4.797 1.00 98.69 91 VAL A CA 1
ATOM 718 C C . VAL A 1 91 ? -5.077 -8.664 3.688 1.00 98.69 91 VAL A C 1
ATOM 720 O O . VAL A 1 91 ? -4.811 -9.801 3.314 1.00 98.69 91 VAL A O 1
ATOM 723 N N . TRP A 1 92 ? -6.062 -7.951 3.157 1.00 98.56 92 TRP A N 1
ATOM 724 C CA . TRP A 1 92 ? -6.909 -8.400 2.060 1.00 98.56 92 TRP A CA 1
ATOM 725 C C . TRP A 1 92 ? -6.763 -7.432 0.895 1.00 98.56 92 TRP A C 1
ATOM 727 O O . TRP A 1 92 ? -7.096 -6.257 1.023 1.00 98.56 92 TRP A O 1
ATOM 737 N N . ILE A 1 93 ? -6.274 -7.919 -0.243 1.00 98.44 93 ILE A N 1
ATOM 738 C CA . ILE A 1 93 ? -6.161 -7.123 -1.467 1.00 98.44 93 ILE A CA 1
ATOM 739 C C . ILE A 1 93 ? -7.340 -7.447 -2.382 1.00 98.44 93 ILE A C 1
ATOM 741 O O . ILE A 1 93 ? -7.504 -8.598 -2.794 1.00 98.44 93 ILE A O 1
ATOM 745 N N . LEU A 1 94 ? -8.140 -6.436 -2.717 1.00 98.31 94 LEU A N 1
ATOM 746 C CA . LEU A 1 94 ? -9.091 -6.503 -3.823 1.00 98.31 94 LEU A CA 1
ATOM 747 C C . LEU A 1 94 ? -8.320 -6.155 -5.093 1.00 98.31 94 LEU A C 1
ATOM 749 O O . LEU A 1 94 ? -8.002 -4.989 -5.330 1.00 98.31 94 LEU A O 1
ATOM 753 N N . ASP A 1 95 ? -7.915 -7.177 -5.847 1.00 98.06 95 ASP A N 1
ATOM 754 C CA . ASP A 1 95 ? -6.958 -6.967 -6.929 1.00 98.06 95 ASP A CA 1
ATOM 755 C C . ASP A 1 95 ? -7.562 -6.150 -8.076 1.00 98.06 95 ASP A C 1
ATOM 757 O O . ASP A 1 95 ? -8.766 -6.199 -8.346 1.00 98.06 95 ASP A O 1
ATOM 761 N N . ARG A 1 96 ? -6.706 -5.389 -8.759 1.00 97.81 96 ARG A N 1
ATOM 762 C CA . ARG A 1 96 ? -7.086 -4.498 -9.860 1.00 97.81 96 ARG A CA 1
ATOM 763 C C . ARG A 1 96 ? -6.106 -4.607 -11.026 1.00 97.81 96 ARG A C 1
ATOM 765 O O . ARG A 1 96 ? -4.941 -4.951 -10.808 1.00 97.81 96 ARG A O 1
ATOM 772 N N . PRO A 1 97 ? -6.541 -4.292 -12.263 1.00 97.69 97 PRO A N 1
ATOM 773 C CA . PRO A 1 97 ? -5.677 -4.383 -13.430 1.00 97.69 97 PR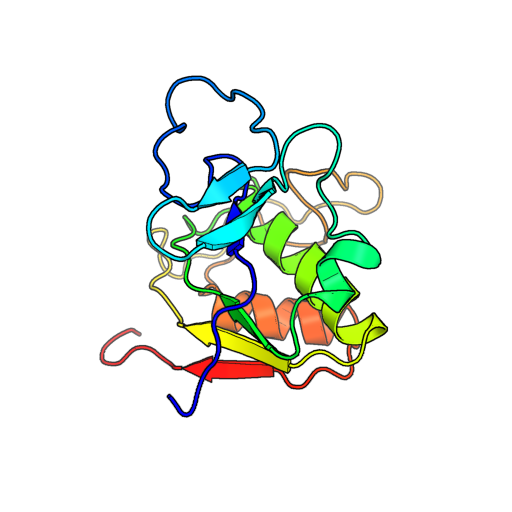O A CA 1
ATOM 774 C C . PRO A 1 97 ? -4.470 -3.467 -13.274 1.00 97.69 97 PRO A C 1
ATOM 776 O O . PRO A 1 97 ? -4.615 -2.338 -12.806 1.00 97.69 97 PRO A O 1
ATOM 779 N N . ASN A 1 98 ? -3.301 -3.900 -13.739 1.00 97.62 98 ASN A N 1
ATOM 780 C CA . ASN A 1 98 ? -2.205 -2.976 -14.001 1.00 97.62 98 ASN A CA 1
ATOM 781 C C . ASN A 1 98 ? -2.480 -2.267 -15.345 1.00 97.62 98 ASN A C 1
ATOM 783 O O . ASN A 1 98 ? -2.428 -2.924 -16.392 1.00 97.62 98 ASN A O 1
ATOM 787 N N . PRO A 1 99 ? -2.766 -0.949 -15.364 1.00 96.44 99 PRO A N 1
ATOM 788 C CA . PRO A 1 99 ? -3.112 -0.241 -16.596 1.00 96.44 99 PRO A CA 1
ATOM 789 C C . PRO A 1 99 ? -1.901 -0.017 -17.512 1.00 96.44 99 PRO A C 1
ATOM 791 O O . PRO A 1 99 ? -2.077 0.199 -18.709 1.00 96.44 99 PRO A O 1
ATOM 794 N N . ALA A 1 100 ? -0.673 -0.112 -16.991 1.00 95.88 100 ALA A N 1
ATOM 795 C CA . ALA A 1 100 ? 0.539 -0.145 -17.805 1.00 95.88 100 ALA A CA 1
ATOM 796 C C . ALA A 1 100 ? 0.799 -1.529 -18.433 1.00 95.88 100 ALA A C 1
ATOM 798 O O . ALA A 1 100 ? 1.762 -1.666 -19.197 1.00 95.88 100 ALA A O 1
ATOM 799 N N . GLY A 1 101 ? -0.052 -2.521 -18.142 1.00 94.81 101 GLY A N 1
ATOM 800 C CA . GLY A 1 101 ? 0.023 -3.892 -18.632 1.00 94.81 101 GLY A CA 1
ATOM 801 C C . GLY A 1 101 ? 1.097 -4.723 -17.930 1.00 94.81 101 GLY A C 1
ATOM 802 O O . GLY A 1 101 ? 1.524 -4.421 -16.819 1.00 94.81 101 GLY A O 1
ATOM 803 N N . ARG A 1 102 ? 1.570 -5.763 -18.624 1.00 96.06 102 ARG A N 1
ATOM 804 C CA . ARG A 1 102 ? 2.610 -6.689 -18.147 1.00 96.06 102 ARG A CA 1
ATOM 805 C C . ARG A 1 102 ? 4.073 -6.407 -18.571 1.00 96.06 102 ARG A C 1
ATOM 807 O O . ARG A 1 102 ? 4.918 -7.244 -18.256 1.00 96.06 102 ARG A O 1
ATOM 814 N N . PRO A 1 103 ? 4.454 -5.326 -19.294 1.00 96.31 103 PRO A N 1
ATOM 815 C CA . PRO A 1 103 ? 5.854 -5.140 -19.667 1.00 96.31 103 PRO A CA 1
ATOM 816 C C . PRO A 1 103 ? 6.712 -4.784 -18.447 1.00 96.31 103 PRO A C 1
ATOM 818 O O . PRO A 1 103 ? 6.285 -4.050 -17.553 1.00 96.31 103 PRO A O 1
ATOM 821 N N . ILE A 1 104 ? 7.947 -5.283 -18.456 1.00 97.19 104 ILE A N 1
ATOM 822 C CA . ILE A 1 104 ? 8.963 -5.019 -17.437 1.00 97.19 104 ILE A CA 1
ATOM 823 C C . ILE A 1 104 ? 10.045 -4.154 -18.077 1.00 97.19 104 ILE A C 1
ATOM 825 O O . ILE A 1 104 ? 10.736 -4.604 -18.991 1.00 97.19 104 ILE A O 1
ATOM 829 N N . GLU A 1 105 ? 10.179 -2.905 -17.631 1.00 97.44 105 GLU A N 1
ATOM 830 C CA . GLU A 1 105 ? 11.032 -1.912 -18.295 1.00 97.44 105 GLU A CA 1
ATOM 831 C C . GLU A 1 105 ? 11.650 -0.904 -17.317 1.00 97.44 105 GLU A C 1
ATOM 833 O O . GLU A 1 105 ? 11.027 -0.472 -16.343 1.00 97.44 105 GLU A O 1
ATOM 838 N N . GLY A 1 106 ? 12.864 -0.455 -17.641 1.00 96.25 106 GLY A N 1
ATOM 839 C CA . GLY A 1 106 ? 13.591 0.575 -16.901 1.00 96.25 106 GLY A CA 1
ATOM 840 C C . GLY A 1 106 ? 14.571 0.014 -15.873 1.00 96.25 106 GLY A C 1
ATOM 841 O O . GLY A 1 106 ? 14.934 -1.160 -15.903 1.00 96.25 106 GLY A O 1
ATOM 842 N N . THR A 1 107 ? 15.047 0.884 -14.984 1.00 95.62 107 THR A N 1
ATOM 843 C CA . THR A 1 107 ? 16.064 0.536 -13.987 1.00 95.62 107 THR A CA 1
ATOM 844 C C . THR A 1 107 ? 15.437 0.005 -12.704 1.00 95.62 107 THR A C 1
ATOM 846 O O . THR A 1 107 ? 14.372 0.462 -12.269 1.00 95.62 107 THR A O 1
ATOM 849 N N . ILE A 1 108 ? 16.127 -0.945 -12.074 1.00 96.06 108 ILE A N 1
ATOM 850 C CA . ILE A 1 108 ? 15.874 -1.319 -10.683 1.00 96.06 108 ILE A CA 1
ATOM 851 C C . ILE A 1 108 ? 16.303 -0.170 -9.760 1.00 96.06 108 ILE A C 1
ATOM 853 O O . ILE A 1 108 ? 17.193 0.603 -10.116 1.00 96.06 108 ILE A O 1
ATOM 857 N N . LEU A 1 109 ? 15.634 -0.010 -8.617 1.00 95.44 109 LEU A N 1
ATOM 858 C CA . LEU A 1 109 ? 16.066 0.957 -7.609 1.00 95.44 109 LEU A CA 1
ATOM 859 C C . LEU A 1 109 ? 17.347 0.451 -6.937 1.00 95.44 109 LEU A C 1
ATOM 861 O O . LEU A 1 109 ? 17.419 -0.719 -6.563 1.00 95.44 109 LEU A O 1
ATOM 865 N N . GLU A 1 110 ? 18.339 1.328 -6.817 1.00 94.44 110 GLU A N 1
ATOM 866 C CA . GLU A 1 110 ? 19.608 1.028 -6.156 1.00 94.44 110 GLU A CA 1
ATOM 867 C C . GLU A 1 110 ? 19.480 1.168 -4.638 1.00 94.44 110 GLU A C 1
ATOM 869 O O . GLU A 1 110 ? 18.766 2.041 -4.143 1.00 94.44 110 GLU A O 1
ATOM 874 N N . GLU A 1 111 ? 20.209 0.326 -3.909 1.00 94.44 111 GLU A N 1
ATOM 875 C CA . GLU A 1 111 ? 20.309 0.415 -2.453 1.00 94.44 111 GLU A CA 1
ATOM 876 C C . GLU A 1 111 ? 20.852 1.793 -2.037 1.00 94.44 111 GLU A C 1
ATOM 878 O O . GLU A 1 111 ? 21.834 2.291 -2.596 1.00 94.44 111 GLU A O 1
ATOM 883 N N . GLY A 1 112 ? 20.200 2.426 -1.063 1.00 94.69 112 GLY A N 1
ATOM 884 C CA . GLY A 1 112 ? 20.516 3.771 -0.578 1.00 94.69 112 GLY A CA 1
ATOM 885 C C . GLY A 1 112 ? 19.814 4.906 -1.333 1.00 94.69 112 GLY A C 1
ATOM 886 O O . GLY A 1 112 ? 19.946 6.063 -0.930 1.00 94.69 112 GLY A O 1
ATOM 887 N N . TRP A 1 113 ? 19.071 4.607 -2.404 1.00 93.88 113 TRP A N 1
ATOM 888 C CA . TRP A 1 113 ? 18.264 5.582 -3.157 1.00 93.88 113 TRP A CA 1
ATOM 889 C C . TRP A 1 113 ? 16.773 5.521 -2.801 1.00 93.88 113 TRP A C 1
ATOM 891 O O . TRP A 1 113 ? 15.941 6.158 -3.460 1.00 93.88 113 TRP A O 1
ATOM 901 N N . GLU A 1 114 ? 16.415 4.751 -1.775 1.00 94.00 114 GLU A N 1
ATOM 902 C CA . GLU A 1 114 ? 15.045 4.627 -1.307 1.00 94.00 114 GLU A CA 1
ATOM 903 C C . GLU A 1 114 ? 14.482 5.972 -0.841 1.00 94.00 114 GLU A C 1
ATOM 905 O O . GLU A 1 114 ? 15.127 6.791 -0.186 1.00 94.00 114 GLU A O 1
ATOM 910 N N . SER A 1 115 ? 13.228 6.209 -1.202 1.00 91.88 115 SER A N 1
ATOM 911 C CA . SER A 1 115 ? 12.463 7.390 -0.823 1.00 91.88 115 SER A CA 1
ATOM 912 C C . SER A 1 115 ? 10.970 7.075 -0.907 1.00 91.88 115 SER A C 1
ATOM 914 O O . SER A 1 115 ? 10.561 5.960 -1.223 1.00 91.88 115 SER A O 1
ATOM 916 N N . PHE A 1 116 ? 10.108 8.064 -0.684 1.00 90.00 116 PHE A N 1
ATOM 917 C CA . PHE A 1 116 ? 8.665 7.837 -0.802 1.00 90.00 116 PHE A CA 1
ATOM 918 C C . PHE A 1 116 ? 8.201 7.506 -2.233 1.00 90.00 116 PHE A C 1
ATOM 920 O O . PHE A 1 116 ? 7.155 6.891 -2.419 1.00 90.00 116 PHE A O 1
ATOM 927 N N . VAL A 1 117 ? 8.999 7.845 -3.248 1.00 90.94 117 VAL A N 1
ATOM 928 C CA . VAL A 1 117 ? 8.755 7.467 -4.653 1.00 90.94 117 VAL A CA 1
ATOM 929 C C . VAL A 1 117 ? 9.479 6.165 -5.049 1.00 90.94 117 VAL A C 1
ATOM 931 O O . VAL A 1 117 ? 9.661 5.880 -6.233 1.00 90.94 117 VAL A O 1
ATOM 934 N N . GLY A 1 118 ? 9.924 5.379 -4.063 1.00 92.88 118 GLY A N 1
ATOM 935 C CA . GLY A 1 118 ? 10.467 4.035 -4.247 1.00 92.88 118 GLY A CA 1
ATOM 936 C C . GLY A 1 118 ? 11.051 3.471 -2.950 1.00 92.88 118 GLY A C 1
ATOM 937 O O . GLY A 1 118 ? 12.113 3.911 -2.527 1.00 92.88 118 GLY A O 1
ATOM 938 N N . ALA A 1 119 ? 10.381 2.488 -2.342 1.00 88.75 119 ALA A N 1
ATOM 939 C CA . ALA A 1 119 ? 10.749 1.929 -1.030 1.00 88.75 119 ALA A CA 1
ATOM 940 C C . ALA A 1 119 ? 11.484 0.572 -1.072 1.00 88.75 119 ALA A C 1
ATOM 942 O O . ALA A 1 119 ? 11.714 -0.041 -0.037 1.00 88.75 119 ALA A O 1
ATOM 943 N N . GLY A 1 120 ? 11.851 0.084 -2.257 1.00 89.50 120 GLY A N 1
ATOM 944 C CA . GLY A 1 120 ? 12.576 -1.176 -2.416 1.00 89.50 120 GLY A CA 1
ATOM 945 C C . GLY A 1 120 ? 13.027 -1.404 -3.861 1.00 89.50 120 GLY A C 1
ATOM 946 O O . GLY A 1 120 ? 12.723 -0.569 -4.721 1.00 89.50 120 GLY A O 1
ATOM 947 N N . PRO A 1 121 ? 13.705 -2.532 -4.157 1.00 94.50 121 PRO A N 1
ATOM 948 C CA . PRO A 1 121 ? 14.346 -2.839 -5.441 1.00 94.50 121 PRO A CA 1
ATOM 949 C C . PRO A 1 121 ? 13.332 -3.187 -6.549 1.00 94.50 121 PRO A C 1
ATOM 951 O O . PRO A 1 121 ? 13.411 -4.224 -7.204 1.00 94.50 121 PRO A O 1
ATOM 954 N N . LEU A 1 122 ? 12.338 -2.325 -6.756 1.00 95.88 122 LEU A N 1
ATOM 955 C CA . LEU A 1 122 ? 11.299 -2.450 -7.769 1.00 95.88 122 LEU A CA 1
ATOM 956 C C . LEU A 1 122 ? 11.789 -1.838 -9.091 1.00 95.88 122 LEU A C 1
ATOM 958 O O . LEU A 1 122 ? 12.415 -0.774 -9.109 1.00 95.88 122 LEU A O 1
ATOM 962 N N . ILE A 1 123 ? 11.505 -2.496 -10.214 1.00 96.19 123 ILE A N 1
ATOM 963 C CA . ILE A 1 123 ? 11.766 -1.953 -11.557 1.00 96.19 123 ILE A CA 1
ATOM 964 C C . ILE A 1 123 ? 10.763 -0.829 -11.862 1.00 96.19 123 ILE A C 1
ATOM 966 O O . ILE A 1 123 ? 9.622 -0.883 -11.408 1.00 96.19 123 ILE A O 1
ATOM 970 N N . MET A 1 124 ? 11.179 0.193 -12.625 1.00 96.19 124 MET A N 1
ATOM 971 C CA . MET A 1 124 ? 10.344 1.361 -12.953 1.00 96.19 124 MET A CA 1
ATOM 972 C C . MET A 1 124 ? 8.940 0.983 -13.445 1.00 96.19 124 MET A C 1
ATOM 974 O O . MET A 1 124 ? 7.968 1.446 -12.855 1.00 96.19 124 MET A O 1
ATOM 978 N N . ARG A 1 125 ? 8.827 0.142 -14.480 1.00 97.44 125 ARG A N 1
ATOM 979 C CA . ARG A 1 125 ? 7.584 -0.548 -14.857 1.00 97.44 125 ARG A CA 1
ATOM 980 C C . ARG A 1 125 ? 7.718 -2.006 -14.449 1.00 97.44 125 ARG A C 1
ATOM 982 O O . ARG A 1 125 ? 8.570 -2.712 -14.984 1.00 97.44 125 ARG A O 1
ATOM 989 N N . HIS A 1 126 ? 6.918 -2.433 -13.481 1.00 96.94 126 HIS A N 1
ATOM 990 C CA . HIS A 1 126 ? 7.094 -3.734 -12.831 1.00 96.94 126 HIS A CA 1
ATOM 991 C C . HIS A 1 126 ? 6.237 -4.857 -13.425 1.00 96.94 126 HIS A C 1
ATOM 993 O O . HIS A 1 126 ? 6.526 -6.019 -13.169 1.00 96.94 126 HIS A O 1
ATOM 999 N N . GLY A 1 127 ? 5.192 -4.540 -14.198 1.00 97.19 127 GLY A N 1
ATOM 1000 C CA . GLY A 1 127 ? 4.337 -5.536 -14.864 1.00 97.19 127 GLY A CA 1
ATOM 1001 C C . GLY A 1 127 ? 3.445 -6.379 -13.938 1.00 97.19 127 GLY A C 1
ATOM 1002 O O . GLY A 1 127 ? 2.778 -7.297 -14.407 1.00 97.19 127 GLY A O 1
ATOM 1003 N N . LEU A 1 128 ? 3.432 -6.073 -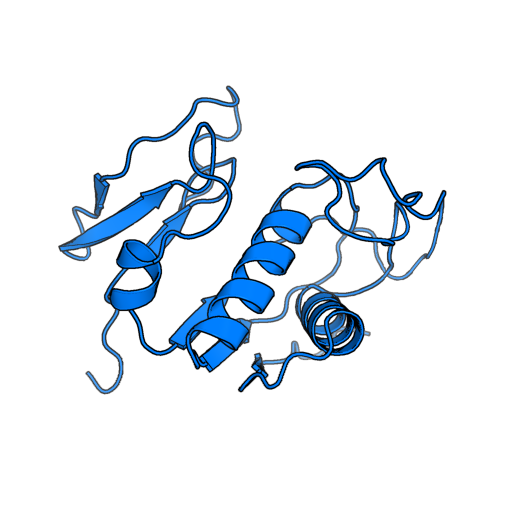12.638 1.00 97.62 128 LEU A N 1
ATOM 1004 C CA . LEU A 1 128 ? 2.647 -6.775 -11.615 1.00 97.62 128 LEU A CA 1
ATOM 1005 C C . LEU A 1 128 ? 1.315 -6.070 -11.342 1.00 97.62 128 LEU A C 1
ATOM 1007 O O . LEU A 1 128 ? 1.278 -4.835 -11.355 1.00 97.62 128 LEU A O 1
ATOM 1011 N N . THR A 1 129 ? 0.262 -6.826 -11.027 1.00 97.94 129 THR A N 1
ATOM 1012 C CA . THR A 1 129 ? -0.928 -6.284 -10.347 1.00 97.94 129 THR A CA 1
ATOM 1013 C C . THR A 1 129 ? -0.591 -5.847 -8.924 1.00 97.94 129 THR A C 1
ATOM 1015 O O . THR A 1 129 ? 0.493 -6.134 -8.405 1.00 97.94 129 THR A O 1
ATOM 1018 N N . PHE A 1 130 ? -1.518 -5.157 -8.257 1.00 97.12 130 PHE A N 1
ATOM 1019 C CA . PHE A 1 130 ? -1.289 -4.713 -6.883 1.00 97.12 130 PHE A CA 1
ATOM 1020 C C . PHE A 1 130 ? -1.204 -5.901 -5.914 1.00 97.12 130 PHE A C 1
ATOM 1022 O O . PHE A 1 130 ? -0.367 -5.900 -5.010 1.00 97.12 130 PHE A O 1
ATOM 1029 N N . ALA A 1 131 ? -1.998 -6.957 -6.131 1.00 98.06 131 ALA A N 1
ATOM 1030 C CA . ALA A 1 131 ? -1.913 -8.175 -5.328 1.00 98.06 131 ALA A CA 1
ATOM 1031 C C . ALA A 1 131 ? -0.631 -8.980 -5.587 1.00 98.06 131 ALA A C 1
ATOM 1033 O O . ALA A 1 131 ? -0.019 -9.491 -4.645 1.00 98.06 131 ALA A O 1
ATOM 1034 N N . GLU A 1 132 ? -0.192 -9.090 -6.844 1.00 98.06 132 GLU A N 1
ATOM 1035 C CA . GLU A 1 132 ? 1.090 -9.721 -7.182 1.00 98.06 132 GLU A CA 1
ATOM 1036 C C . GLU A 1 132 ? 2.264 -8.955 -6.563 1.00 98.06 132 GLU A C 1
ATOM 1038 O O . GLU A 1 132 ? 3.169 -9.562 -5.984 1.00 98.06 132 GLU A O 1
ATOM 1043 N N . LEU A 1 133 ? 2.215 -7.621 -6.616 1.00 97.75 133 LEU A N 1
ATOM 1044 C CA . LEU A 1 133 ? 3.195 -6.753 -5.978 1.00 97.75 133 LEU A CA 1
ATOM 1045 C C . LEU A 1 133 ? 3.193 -6.924 -4.453 1.00 97.75 133 LEU A C 1
ATOM 1047 O O . LEU A 1 133 ? 4.263 -7.039 -3.859 1.00 97.75 133 LEU A O 1
ATOM 1051 N N . ALA A 1 134 ? 2.019 -7.019 -3.821 1.00 98.06 134 ALA A N 1
ATOM 1052 C CA . ALA A 1 134 ? 1.909 -7.259 -2.383 1.00 98.06 134 ALA A CA 1
ATOM 1053 C C . ALA A 1 134 ? 2.564 -8.583 -1.966 1.00 98.06 134 ALA A C 1
ATOM 1055 O O . ALA A 1 134 ? 3.330 -8.629 -1.002 1.00 98.06 134 ALA A O 1
ATOM 1056 N N . ARG A 1 135 ? 2.322 -9.658 -2.727 1.00 98.19 135 ARG A N 1
ATOM 1057 C CA . ARG A 1 135 ? 2.966 -10.961 -2.498 1.00 98.19 135 ARG A CA 1
ATOM 1058 C C . ARG A 1 135 ? 4.475 -10.894 -2.695 1.00 98.19 135 ARG A C 1
ATOM 1060 O O . ARG A 1 135 ? 5.216 -11.455 -1.889 1.00 98.19 135 ARG A O 1
ATOM 1067 N N . TRP A 1 136 ? 4.934 -10.205 -3.740 1.00 97.69 136 TRP A N 1
ATOM 1068 C CA . TRP A 1 136 ? 6.361 -10.015 -3.989 1.00 97.69 136 TRP A CA 1
ATOM 1069 C C . TRP A 1 136 ? 7.035 -9.250 -2.848 1.00 97.69 136 TRP A C 1
ATOM 1071 O O . TRP A 1 136 ? 8.076 -9.682 -2.359 1.00 97.69 136 TRP A O 1
ATOM 1081 N N . TYR A 1 137 ? 6.414 -8.175 -2.362 1.00 97.75 137 TYR A N 1
ATOM 1082 C CA . TYR A 1 137 ? 6.905 -7.407 -1.222 1.00 97.75 137 TYR A CA 1
ATOM 1083 C C . TYR A 1 137 ? 6.920 -8.207 0.080 1.00 97.75 137 TYR A C 1
ATOM 1085 O O . TYR A 1 137 ? 7.925 -8.180 0.790 1.00 97.75 137 TYR A O 1
ATOM 1093 N N . ALA A 1 138 ? 5.862 -8.965 0.376 1.00 97.94 138 ALA A N 1
ATOM 1094 C CA . ALA A 1 138 ? 5.832 -9.838 1.546 1.00 97.94 138 ALA A CA 1
ATOM 1095 C C . ALA A 1 138 ? 6.961 -10.882 1.503 1.00 97.94 138 ALA A C 1
ATOM 1097 O O . ALA A 1 138 ? 7.655 -11.083 2.500 1.00 97.94 138 ALA A O 1
ATOM 1098 N N . ALA A 1 139 ? 7.209 -11.487 0.335 1.00 97.88 139 ALA A N 1
ATOM 1099 C CA . ALA A 1 139 ? 8.311 -12.426 0.140 1.00 97.88 139 ALA A CA 1
ATOM 1100 C C . ALA A 1 139 ? 9.689 -11.752 0.257 1.00 97.88 139 ALA A C 1
ATOM 1102 O O . ALA A 1 139 ? 10.582 -12.288 0.916 1.00 97.88 139 ALA A O 1
ATOM 1103 N N . LEU A 1 140 ? 9.858 -10.568 -0.342 1.00 96.50 140 LEU A N 1
ATOM 1104 C CA . LEU A 1 140 ? 11.084 -9.770 -0.282 1.00 96.50 140 LEU A CA 1
ATOM 1105 C C . LEU A 1 140 ? 11.462 -9.434 1.167 1.00 96.50 140 LEU A C 1
ATOM 1107 O O . LEU A 1 140 ? 12.607 -9.633 1.573 1.00 96.50 140 LEU A O 1
ATOM 1111 N N . MET A 1 141 ? 10.489 -8.960 1.943 1.00 96.75 141 MET A N 1
ATOM 1112 C CA . MET A 1 141 ? 10.654 -8.583 3.348 1.00 96.75 141 MET A CA 1
ATOM 1113 C C . MET A 1 141 ? 10.613 -9.781 4.312 1.00 96.75 141 MET A C 1
ATOM 1115 O O . MET A 1 141 ? 10.848 -9.609 5.505 1.00 96.75 141 MET A O 1
ATOM 1119 N N . LYS A 1 142 ? 10.350 -10.998 3.809 1.00 97.62 142 LYS A N 1
ATOM 1120 C CA . LYS A 1 142 ? 10.198 -12.235 4.597 1.00 97.62 142 LYS A CA 1
ATOM 1121 C C . LYS A 1 142 ? 9.150 -12.102 5.708 1.00 97.62 142 LYS A C 1
ATOM 1123 O O . LYS A 1 142 ? 9.372 -12.548 6.834 1.00 97.62 142 LYS A O 1
ATOM 1128 N N . LEU A 1 143 ? 8.027 -11.467 5.388 1.00 97.12 143 LEU A N 1
ATOM 1129 C CA . LEU A 1 143 ? 6.939 -11.255 6.335 1.00 97.12 143 LEU A CA 1
ATOM 1130 C C . LEU A 1 143 ? 6.149 -12.547 6.547 1.00 97.12 143 LEU A C 1
ATOM 1132 O O . LEU A 1 143 ? 5.799 -13.232 5.586 1.00 97.12 143 LEU A O 1
ATOM 1136 N N . ASP A 1 144 ? 5.830 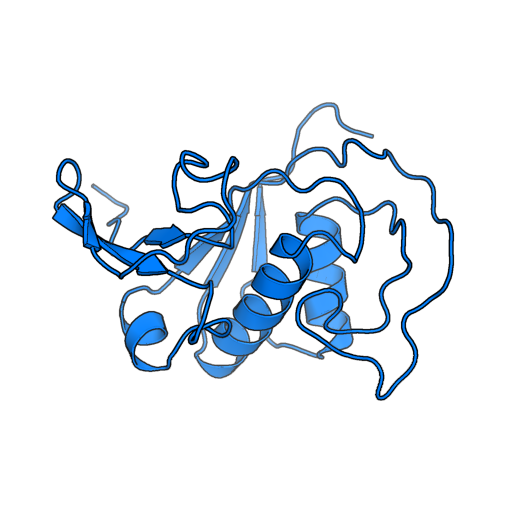-12.832 7.807 1.00 94.56 144 ASP A N 1
ATOM 1137 C CA . ASP A 1 144 ? 4.777 -13.774 8.177 1.00 94.56 144 ASP A CA 1
ATOM 1138 C C . ASP A 1 144 ? 3.467 -12.983 8.268 1.00 94.56 144 ASP A C 1
ATOM 1140 O O . ASP A 1 144 ? 3.239 -12.242 9.224 1.00 94.56 144 ASP A O 1
ATOM 1144 N N . LEU A 1 145 ? 2.675 -13.027 7.197 1.00 95.88 145 LEU A N 1
ATOM 1145 C CA . LEU A 1 145 ? 1.506 -12.174 7.011 1.00 95.88 145 LEU A CA 1
ATOM 1146 C C . LEU A 1 145 ? 0.306 -13.015 6.578 1.00 95.88 145 LEU A C 1
ATOM 1148 O O . LEU A 1 145 ? 0.398 -13.778 5.614 1.00 95.88 145 LEU A O 1
ATOM 1152 N N . ASP A 1 146 ? -0.840 -12.810 7.229 1.00 97.88 146 ASP A N 1
ATOM 1153 C CA . ASP A 1 146 ? -2.131 -13.318 6.754 1.00 97.88 146 ASP A CA 1
ATOM 1154 C C . ASP A 1 146 ? -2.598 -12.491 5.542 1.00 97.88 146 ASP A C 1
ATOM 1156 O O . ASP A 1 146 ? -3.414 -11.573 5.649 1.00 97.88 146 ASP A O 1
ATOM 1160 N N . LEU A 1 147 ? -1.986 -12.767 4.386 1.00 98.38 147 LEU A N 1
ATOM 1161 C CA . LEU A 1 147 ? -2.214 -12.063 3.129 1.00 98.38 147 LEU A CA 1
ATOM 1162 C C . LEU A 1 147 ? -3.196 -12.828 2.237 1.00 98.38 147 LEU A C 1
ATOM 1164 O O . LEU A 1 147 ? -2.862 -13.847 1.628 1.00 98.38 147 LEU A O 1
ATOM 1168 N N . ASN A 1 148 ? -4.385 -12.262 2.081 1.00 98.44 148 ASN A N 1
ATOM 1169 C CA . ASN A 1 148 ? -5.460 -12.780 1.252 1.00 98.44 148 ASN A CA 1
ATOM 1170 C C . ASN A 1 148 ? -5.645 -11.905 0.009 1.00 98.44 148 ASN A C 1
ATOM 1172 O O . ASN A 1 148 ? -5.466 -10.688 0.034 1.00 98.44 148 ASN A O 1
ATOM 1176 N N . VAL A 1 149 ? -6.009 -12.538 -1.104 1.00 98.19 149 VAL A N 1
ATOM 1177 C CA . VAL A 1 149 ? -6.250 -11.858 -2.380 1.00 98.19 149 VAL A CA 1
ATOM 1178 C C . VAL A 1 149 ? -7.620 -12.263 -2.881 1.00 98.19 149 VAL A C 1
ATOM 1180 O O . VAL A 1 149 ? -7.907 -13.455 -2.994 1.00 98.19 149 VAL A O 1
ATOM 1183 N N . VAL A 1 150 ? -8.435 -11.270 -3.218 1.00 98.12 150 VAL A N 1
ATOM 1184 C CA . VAL A 1 150 ? -9.644 -11.449 -4.016 1.00 98.12 150 VAL A CA 1
ATOM 1185 C C . VAL A 1 150 ? -9.244 -11.178 -5.468 1.00 98.12 150 VAL A C 1
ATOM 1187 O O . VAL A 1 150 ? -9.036 -10.016 -5.824 1.00 98.12 150 VAL A O 1
ATOM 1190 N N . PRO A 1 151 ? -9.035 -12.227 -6.286 1.00 97.00 151 PRO A N 1
ATOM 1191 C CA . PRO A 1 151 ? -8.528 -12.057 -7.637 1.00 97.00 151 PRO A CA 1
ATOM 1192 C C . PRO A 1 151 ? -9.602 -11.476 -8.554 1.00 97.00 151 PRO A C 1
ATOM 1194 O O . PRO A 1 151 ? -10.801 -11.691 -8.360 1.00 97.00 151 PRO A O 1
ATOM 1197 N N . MET A 1 152 ? -9.151 -10.797 -9.602 1.00 97.06 152 MET A N 1
ATOM 1198 C CA . MET A 1 152 ? -10.011 -10.462 -10.729 1.00 97.06 152 MET A CA 1
ATOM 1199 C C . MET A 1 152 ? -10.394 -11.719 -11.512 1.00 97.06 152 MET A C 1
ATOM 1201 O O . MET A 1 152 ? -9.670 -12.715 -11.521 1.00 97.06 152 MET A O 1
ATOM 1205 N N . LEU A 1 153 ? -11.520 -11.638 -12.213 1.00 96.19 153 LEU A N 1
ATOM 1206 C CA . LEU A 1 153 ? -11.881 -12.580 -13.265 1.00 96.19 153 LEU A CA 1
ATOM 1207 C C . LEU A 1 153 ? -11.567 -11.935 -14.620 1.00 96.19 153 LEU A C 1
ATOM 1209 O O . LEU A 1 153 ? -11.639 -10.713 -14.743 1.00 96.19 153 LEU A O 1
ATOM 1213 N N . ASP A 1 154 ? -11.229 -12.757 -15.614 1.00 94.81 154 ASP A N 1
ATOM 1214 C CA . ASP A 1 154 ? -11.005 -12.332 -17.004 1.00 94.81 154 ASP A CA 1
ATOM 1215 C C . ASP A 1 154 ? -9.886 -11.279 -17.190 1.00 94.81 154 ASP A C 1
ATOM 1217 O O . ASP A 1 154 ? -9.964 -10.412 -18.063 1.00 94.81 154 ASP A O 1
ATOM 1221 N N . TYR A 1 155 ? -8.831 -11.355 -16.369 1.00 92.31 155 TYR A N 1
ATOM 1222 C CA . TYR A 1 155 ? -7.612 -10.554 -16.503 1.00 92.31 155 TYR A CA 1
ATOM 1223 C C . TYR A 1 155 ? -6.383 -11.464 -16.609 1.00 92.31 155 TYR A C 1
ATOM 1225 O O . TYR A 1 155 ? -6.096 -12.216 -15.676 1.00 92.31 155 TYR A O 1
ATOM 1233 N N . ASP A 1 156 ? -5.677 -11.366 -17.738 1.00 79.19 156 ASP A N 1
ATOM 1234 C CA . ASP A 1 156 ? -4.476 -12.151 -18.062 1.00 79.19 156 ASP A CA 1
ATOM 1235 C C . ASP A 1 156 ? -3.167 -11.438 -17.661 1.00 79.19 156 ASP A C 1
ATOM 1237 O O . ASP A 1 156 ? -3.027 -10.195 -17.789 1.00 79.19 156 ASP A O 1
#

Organism: NCBI:txid412755

Secondary structure (DSSP, 8-state):
--S----EEE-TT-TTSTTTTT------EE-TTT--EEEE-SSS--SPPHHHHTT-SEEEE-----SBTTSTHHHHHHHHHHHHHHHT-EEEEE----TT-S--EEEEPPTT--BTTB-SS-EEE----HHHHHHHHHHHHT----EEEEPPSS--